Protein AF-A0A6C0DNZ9-F1 (afdb_monomer)

Foldseek 3Di:
DDPPDPDPDPVVVVVLLVVLLVVLVVVLVCLQPPDPDGDDPVVSVVSSVVSSVVVSVCVVCVVVVVVVVCVVVVVVVVCVVVVPPD

pLDDT: mean 88.67, std 10.15, range [45.88, 96.12]

Secondary structure (DSSP, 8-state):
---------HHHHHHHHHHHHHHHHHHHHHHHHS-SSPPPHHHHHHHHHHHHHHHHHHHHHHHHHHHHHHHHHHHHHHHHHHTTT-

Structure (mmCIF, N/CA/C/O backbone):
data_AF-A0A6C0DNZ9-F1
#
_entry.id   AF-A0A6C0DNZ9-F1
#
loop_
_atom_site.group_PDB
_atom_site.id
_atom_site.type_symbol
_atom_site.label_atom_id
_atom_site.label_alt_id
_atom_site.label_comp_id
_atom_site.label_asym_id
_atom_site.label_entity_id
_atom_site.label_seq_id
_atom_site.pdbx_PDB_ins_code
_atom_site.Cartn_x
_atom_site.Cartn_y
_atom_site.Cartn_z
_atom_site.occupancy
_atom_site.B_iso_or_equiv
_atom_site.auth_seq_id
_atom_site.auth_comp_id
_atom_site.auth_asym_id
_atom_site.auth_atom_id
_atom_site.pdbx_PDB_model_num
ATOM 1 N N . MET A 1 1 ? 14.986 -1.900 -34.335 1.00 45.88 1 MET A N 1
ATOM 2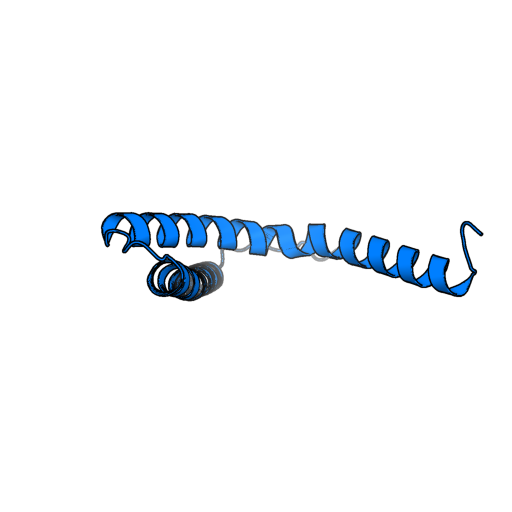 C CA . MET A 1 1 ? 15.096 -1.351 -32.968 1.00 45.88 1 MET A CA 1
ATOM 3 C C . MET A 1 1 ? 13.921 -0.396 -32.791 1.00 45.88 1 MET A C 1
ATOM 5 O O . MET A 1 1 ? 14.008 0.743 -33.228 1.00 45.88 1 MET A O 1
ATOM 9 N N . ASN A 1 2 ? 12.776 -0.882 -32.306 1.00 53.69 2 ASN A N 1
ATOM 10 C CA . ASN A 1 2 ? 11.601 -0.027 -32.118 1.00 53.69 2 ASN A CA 1
ATOM 11 C C . ASN A 1 2 ? 11.842 0.789 -30.849 1.00 53.69 2 ASN A C 1
ATOM 13 O O . ASN A 1 2 ? 11.876 0.226 -29.758 1.00 53.69 2 ASN A O 1
ATOM 17 N 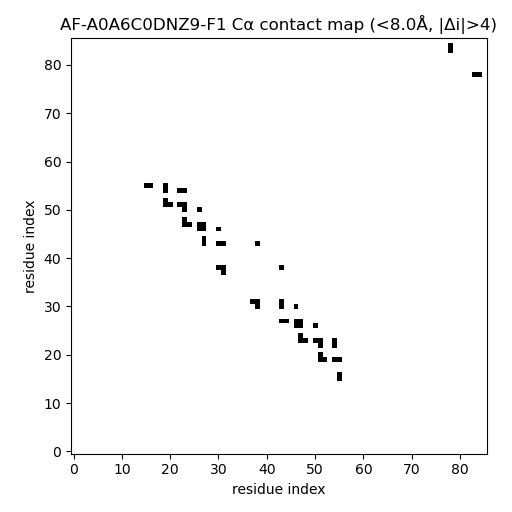N . GLN A 1 3 ? 12.113 2.082 -31.012 1.00 57.31 3 GLN A N 1
ATOM 18 C CA . GLN A 1 3 ? 12.301 2.993 -29.889 1.00 57.31 3 GLN A CA 1
ATOM 19 C C . GLN A 1 3 ? 10.967 3.095 -29.133 1.00 57.31 3 GLN A C 1
ATOM 21 O O . GLN A 1 3 ? 9.964 3.417 -29.775 1.00 57.31 3 GLN A O 1
ATOM 26 N N . PRO A 1 4 ? 10.904 2.817 -27.819 1.00 60.19 4 PRO A N 1
ATOM 27 C CA . PRO A 1 4 ? 9.692 3.060 -27.050 1.00 60.19 4 PRO A CA 1
ATOM 28 C C . PRO A 1 4 ? 9.403 4.563 -27.080 1.00 60.19 4 PRO A C 1
ATOM 30 O O . PRO A 1 4 ? 10.162 5.374 -26.549 1.00 60.19 4 PRO A O 1
ATOM 33 N N . THR A 1 5 ? 8.334 4.948 -27.771 1.00 65.50 5 THR A N 1
ATOM 34 C CA . THR A 1 5 ? 7.841 6.322 -27.766 1.00 65.50 5 THR A CA 1
ATOM 35 C C . THR A 1 5 ? 7.163 6.553 -26.422 1.00 65.50 5 THR A C 1
ATOM 37 O O . THR A 1 5 ? 6.035 6.117 -26.214 1.00 65.50 5 THR A O 1
ATOM 40 N N . TYR A 1 6 ? 7.864 7.199 -25.491 1.00 61.97 6 TYR A N 1
ATOM 41 C CA . TYR A 1 6 ? 7.287 7.639 -24.221 1.00 61.97 6 TYR A CA 1
ATOM 42 C C . TYR A 1 6 ? 6.388 8.850 -24.479 1.00 61.97 6 TYR A C 1
ATOM 44 O O . TYR A 1 6 ? 6.803 9.999 -24.332 1.00 61.97 6 TYR A O 1
ATOM 52 N N . SER A 1 7 ? 5.170 8.582 -24.940 1.00 73.69 7 SER A N 1
ATOM 53 C CA . SER A 1 7 ? 4.107 9.579 -24.948 1.00 73.69 7 SER A CA 1
ATOM 54 C C . SER A 1 7 ? 3.606 9.752 -23.518 1.00 73.69 7 SER A C 1
ATOM 56 O O . SER A 1 7 ? 3.372 8.772 -22.813 1.00 73.69 7 SER A O 1
ATOM 58 N N . PHE A 1 8 ? 3.452 10.996 -23.068 1.00 71.88 8 PHE A N 1
ATOM 59 C CA . PHE A 1 8 ? 2.700 11.264 -21.848 1.00 71.88 8 PHE A CA 1
ATOM 60 C C . PHE A 1 8 ? 1.221 11.031 -22.147 1.00 71.88 8 PHE A C 1
ATOM 62 O O . PHE A 1 8 ? 0.537 11.917 -22.656 1.00 71.88 8 PHE A O 1
ATOM 69 N N . ASP A 1 9 ? 0.730 9.836 -21.829 1.00 87.56 9 ASP A N 1
ATOM 70 C CA . ASP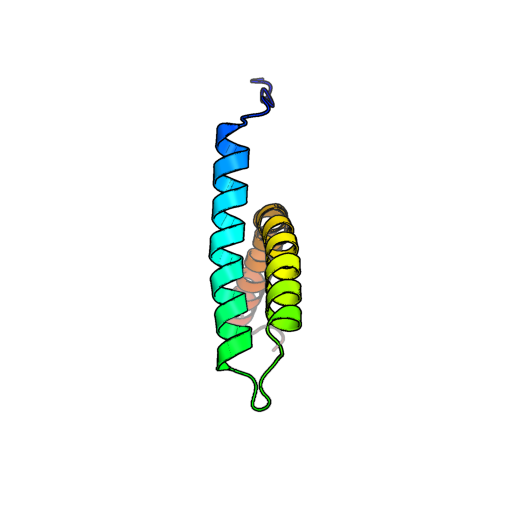 A 1 9 ? -0.682 9.506 -21.962 1.00 87.56 9 ASP A CA 1
ATOM 71 C C . ASP A 1 9 ? -1.453 9.979 -20.728 1.00 87.56 9 ASP A C 1
ATOM 73 O O . ASP A 1 9 ? -1.494 9.328 -19.682 1.00 87.56 9 ASP A O 1
ATOM 77 N N . IL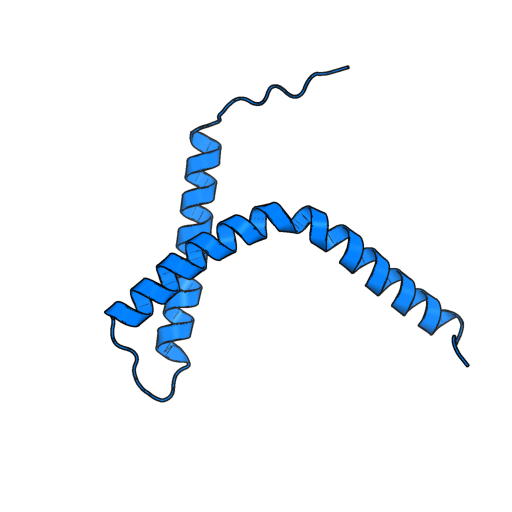E A 1 10 ? -2.104 11.138 -20.866 1.00 89.69 10 ILE A N 1
ATOM 78 C CA . ILE A 1 10 ? -2.977 11.720 -19.834 1.00 89.69 10 ILE A CA 1
ATOM 79 C C . ILE A 1 10 ? -4.039 10.705 -19.389 1.00 89.69 10 ILE A C 1
ATOM 81 O O . ILE A 1 10 ? -4.364 10.627 -18.206 1.00 89.69 10 ILE A O 1
ATOM 85 N N . TRP A 1 11 ? -4.543 9.889 -20.317 1.00 91.19 11 TRP A N 1
ATOM 86 C CA . TRP A 1 11 ? -5.509 8.836 -20.013 1.00 91.19 11 TRP A CA 1
ATOM 87 C C . TRP A 1 11 ? -4.954 7.771 -19.068 1.00 91.19 11 TRP A C 1
ATOM 89 O O . TRP A 1 11 ? -5.632 7.399 -18.112 1.00 91.19 11 TRP A O 1
ATOM 99 N N . GLU A 1 12 ? -3.718 7.319 -19.283 1.00 87.88 12 GLU A N 1
ATOM 100 C CA . GLU A 1 12 ? -3.076 6.352 -18.392 1.00 87.88 12 GLU A CA 1
ATOM 101 C C . GLU A 1 12 ? -2.837 6.968 -17.008 1.00 87.88 12 GLU A C 1
ATOM 103 O O . GLU A 1 12 ? -3.164 6.359 -15.988 1.00 87.88 12 GLU A O 1
ATOM 108 N N . ALA A 1 13 ? -2.345 8.210 -16.961 1.00 88.56 13 ALA A N 1
ATOM 109 C CA . ALA A 1 13 ? -2.122 8.924 -15.708 1.00 88.56 13 ALA A CA 1
ATOM 110 C C . ALA A 1 13 ? -3.414 9.064 -14.882 1.00 88.56 13 ALA A C 1
ATOM 112 O O . ALA A 1 13 ? -3.406 8.799 -13.680 1.00 88.56 13 ALA A O 1
ATOM 113 N N . LEU A 1 14 ? -4.538 9.411 -15.521 1.00 92.31 14 LEU A N 1
ATOM 114 C CA . LEU A 1 14 ? -5.844 9.506 -14.862 1.00 92.31 14 LEU A CA 1
ATOM 115 C C . LEU A 1 14 ? -6.310 8.161 -14.295 1.00 92.31 14 LEU A C 1
ATOM 117 O O . LEU A 1 14 ? -6.774 8.107 -13.155 1.00 92.31 14 LEU A O 1
ATOM 121 N N . ILE A 1 15 ? -6.155 7.071 -15.052 1.00 91.19 15 ILE A N 1
ATOM 122 C CA . ILE A 1 15 ? -6.519 5.722 -14.593 1.00 91.19 15 ILE A CA 1
ATOM 123 C C . ILE A 1 15 ? -5.685 5.329 -13.368 1.00 91.19 15 ILE A C 1
ATOM 125 O O . ILE A 1 15 ? -6.225 4.786 -12.404 1.00 91.19 15 ILE A O 1
ATOM 129 N N . ARG A 1 16 ? -4.384 5.640 -13.365 1.00 90.50 16 ARG A N 1
ATOM 130 C CA . ARG A 1 16 ? -3.486 5.350 -12.236 1.00 90.50 16 ARG A CA 1
ATOM 131 C C . ARG A 1 16 ? -3.843 6.167 -10.999 1.00 90.50 16 ARG A C 1
ATOM 133 O O . ARG A 1 16 ? -3.942 5.603 -9.915 1.00 90.50 16 ARG A O 1
ATOM 140 N N . ILE A 1 17 ? -4.126 7.460 -11.159 1.00 91.06 17 ILE A N 1
ATOM 141 C CA . ILE A 1 17 ? -4.596 8.317 -10.059 1.00 91.06 17 ILE A CA 1
ATOM 142 C C . ILE A 1 17 ? -5.886 7.754 -9.449 1.00 91.06 17 ILE A C 1
ATOM 144 O O . ILE A 1 17 ? -5.988 7.637 -8.228 1.00 91.06 17 ILE A O 1
ATOM 148 N N . LEU A 1 18 ? -6.853 7.360 -10.285 1.00 93.00 18 LEU A N 1
ATOM 149 C CA . LEU A 1 18 ? -8.111 6.782 -9.817 1.00 93.00 18 LEU A CA 1
ATOM 150 C C . LEU A 1 18 ? -7.892 5.445 -9.093 1.00 93.00 18 LEU A C 1
ATOM 152 O O . LEU A 1 18 ? -8.480 5.224 -8.035 1.00 93.00 18 LEU A O 1
ATOM 156 N N . LYS A 1 19 ? -7.017 4.579 -9.618 1.00 91.81 19 LYS A N 1
ATOM 157 C CA . LYS A 1 19 ? -6.638 3.306 -8.986 1.00 91.81 19 LYS A CA 1
ATOM 158 C C . LYS A 1 19 ? -6.125 3.526 -7.559 1.00 91.81 19 LYS A C 1
ATOM 160 O O . LYS A 1 19 ? -6.671 2.943 -6.625 1.00 91.81 19 LYS A O 1
ATOM 165 N N . TYR A 1 20 ? -5.140 4.404 -7.372 1.00 94.56 20 TYR A N 1
ATOM 166 C CA . TYR A 1 20 ? -4.538 4.633 -6.052 1.00 94.56 20 TYR A CA 1
ATOM 167 C C . TYR A 1 20 ? -5.498 5.328 -5.080 1.00 94.56 20 TYR A C 1
ATOM 169 O O . TYR A 1 20 ? -5.444 5.077 -3.877 1.00 94.56 20 TYR A O 1
ATOM 177 N N . ALA A 1 21 ? -6.415 6.162 -5.583 1.00 92.88 21 ALA A N 1
ATOM 178 C CA . ALA A 1 21 ? -7.474 6.749 -4.766 1.00 92.88 21 ALA A CA 1
ATOM 179 C C . ALA A 1 21 ? -8.423 5.673 -4.211 1.00 92.88 21 ALA A C 1
ATOM 181 O O . ALA A 1 21 ? -8.770 5.708 -3.032 1.00 92.88 21 ALA A O 1
ATOM 182 N N . ILE A 1 22 ? -8.804 4.688 -5.029 1.00 94.19 22 ILE A N 1
ATOM 183 C CA . ILE A 1 22 ? -9.656 3.571 -4.597 1.00 94.19 22 ILE A CA 1
ATOM 184 C C . ILE A 1 22 ? -8.927 2.693 -3.569 1.00 94.19 22 ILE A C 1
ATOM 186 O O . ILE A 1 22 ? -9.503 2.356 -2.536 1.00 94.19 22 ILE A O 1
ATOM 190 N N . GLU A 1 23 ? -7.655 2.365 -3.800 1.00 94.06 23 GLU A N 1
ATOM 191 C CA . GLU A 1 23 ? -6.836 1.591 -2.852 1.00 94.06 23 GLU A CA 1
ATOM 192 C C . GLU A 1 23 ? -6.687 2.316 -1.501 1.00 94.06 23 GLU A C 1
ATOM 194 O O . GLU A 1 23 ? -6.815 1.707 -0.436 1.00 94.06 23 GLU A O 1
ATOM 199 N N . ALA A 1 24 ? -6.506 3.638 -1.522 1.00 94.12 24 ALA A N 1
ATOM 200 C CA . ALA A 1 24 ? -6.422 4.459 -0.318 1.00 94.12 24 ALA A CA 1
ATOM 201 C C . ALA A 1 24 ? -7.734 4.517 0.482 1.00 94.12 24 ALA A C 1
ATOM 203 O O . ALA A 1 24 ? -7.692 4.585 1.711 1.00 94.12 24 ALA A O 1
ATOM 204 N N . ILE A 1 25 ? -8.899 4.431 -0.173 1.00 94.56 25 ILE A N 1
ATOM 205 C CA . ILE A 1 25 ? -10.200 4.340 0.516 1.00 94.56 25 ILE A CA 1
ATOM 206 C C . ILE A 1 25 ? -10.280 3.057 1.351 1.00 94.56 25 ILE A C 1
ATOM 208 O O . ILE A 1 25 ? -10.776 3.082 2.479 1.00 94.56 25 ILE A O 1
ATOM 212 N N . VAL A 1 26 ? -9.747 1.942 0.842 1.00 95.56 26 VAL A N 1
ATOM 213 C CA . VAL A 1 26 ? -9.693 0.679 1.596 1.00 95.56 26 VAL A CA 1
ATOM 214 C C . VAL A 1 26 ? -8.823 0.832 2.849 1.00 95.56 26 VAL A C 1
ATOM 216 O O . VAL A 1 26 ? -9.196 0.358 3.922 1.00 95.56 26 VAL A O 1
ATOM 219 N N . VAL A 1 27 ? -7.701 1.551 2.754 1.00 95.75 27 VAL A N 1
ATOM 220 C CA . VAL A 1 27 ? -6.832 1.835 3.912 1.00 95.75 27 VAL A CA 1
ATOM 221 C C . VAL A 1 27 ? -7.509 2.775 4.908 1.00 95.75 27 VAL A C 1
ATOM 223 O O . VAL A 1 27 ? -7.428 2.541 6.112 1.00 95.75 27 VAL A O 1
ATOM 226 N N . ALA A 1 28 ? -8.231 3.792 4.434 1.00 94.56 28 ALA A N 1
ATOM 227 C CA . ALA A 1 28 ? -9.019 4.679 5.288 1.00 94.56 28 ALA A CA 1
ATOM 228 C C . ALA A 1 28 ? -10.087 3.903 6.076 1.00 94.56 28 ALA A C 1
ATOM 230 O O . ALA A 1 28 ? -10.275 4.133 7.271 1.00 94.56 28 ALA A O 1
ATOM 231 N N . LEU A 1 29 ? -10.742 2.931 5.431 1.00 94.38 29 LEU A N 1
ATOM 232 C CA . LEU A 1 29 ? -11.696 2.036 6.083 1.00 94.38 29 LEU A CA 1
ATOM 233 C C . LEU A 1 29 ? -11.012 1.156 7.138 1.00 94.38 29 LEU A C 1
ATOM 235 O O . LEU A 1 29 ? -11.525 1.022 8.247 1.00 94.38 29 LEU A O 1
ATOM 239 N N . ALA A 1 30 ? -9.840 0.597 6.835 1.00 94.50 30 ALA A N 1
ATOM 240 C CA . ALA A 1 30 ? -9.066 -0.174 7.805 1.00 94.50 30 ALA A CA 1
ATOM 241 C C . ALA A 1 30 ? -8.664 0.681 9.022 1.00 94.50 30 ALA A C 1
ATOM 243 O O . ALA A 1 30 ? -8.821 0.242 10.162 1.00 94.50 30 ALA A O 1
ATOM 244 N N . ALA A 1 31 ? -8.228 1.922 8.791 1.00 93.69 31 ALA A N 1
ATOM 245 C CA . ALA A 1 31 ? -7.916 2.887 9.842 1.00 93.69 31 ALA A CA 1
ATOM 246 C C . ALA A 1 31 ? -9.151 3.291 10.664 1.00 93.69 31 ALA A C 1
ATOM 248 O O . ALA A 1 31 ? -9.016 3.640 11.828 1.00 93.69 31 ALA A O 1
ATOM 249 N N . TYR A 1 32 ? -10.357 3.214 10.102 1.00 91.19 32 TYR A N 1
ATOM 250 C CA . TYR A 1 32 ? -11.592 3.458 10.846 1.00 91.19 32 TYR A CA 1
ATOM 251 C C . TYR A 1 32 ? -12.039 2.251 11.689 1.00 91.19 32 TYR A C 1
ATOM 253 O O . TYR A 1 32 ? -12.507 2.425 12.812 1.00 91.19 32 TYR A O 1
ATOM 261 N N . VAL A 1 33 ? -11.908 1.029 11.158 1.00 92.69 33 VAL A N 1
ATOM 262 C CA . VAL A 1 33 ? -12.480 -0.193 11.757 1.00 92.69 33 VAL A CA 1
ATOM 263 C C . VAL A 1 33 ? -11.560 -0.850 12.791 1.00 92.69 33 VAL A C 1
ATOM 265 O O . VAL A 1 33 ? -12.042 -1.378 13.790 1.00 92.69 33 VAL A O 1
ATOM 268 N N . LEU A 1 34 ? -10.247 -0.860 12.558 1.00 92.25 34 LEU A N 1
ATOM 269 C CA . LEU A 1 34 ? -9.293 -1.613 13.381 1.00 92.25 34 LEU A CA 1
ATOM 270 C C . LEU A 1 34 ? -8.965 -1.010 14.761 1.00 92.25 34 LEU A C 1
ATOM 272 O O . LEU A 1 34 ? -8.753 -1.788 15.699 1.00 92.25 34 LEU A O 1
ATOM 276 N N . PRO A 1 35 ? -8.835 0.319 14.939 1.00 91.06 35 PRO A N 1
ATOM 277 C CA . PRO A 1 35 ? -8.286 0.843 16.177 1.00 91.06 35 PRO A CA 1
ATOM 278 C C . PRO A 1 35 ? -9.301 0.806 17.321 1.00 91.06 35 PRO A C 1
ATOM 280 O O . PRO A 1 35 ? -10.460 1.191 17.194 1.00 91.06 35 PRO A O 1
ATOM 283 N N . LYS A 1 36 ? -8.821 0.375 18.494 1.00 85.31 36 LYS A N 1
ATOM 284 C CA . LYS A 1 36 ? -9.609 0.327 19.737 1.00 85.31 36 LYS A CA 1
ATOM 285 C C . LYS A 1 36 ? -1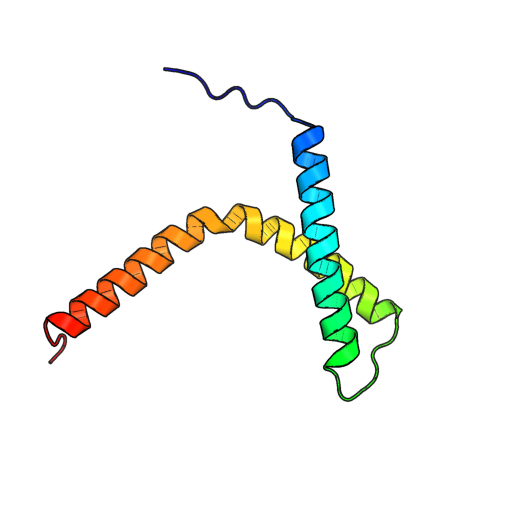0.001 1.720 20.243 1.00 85.31 36 LYS A C 1
ATOM 287 O O . LYS A 1 36 ? -11.003 1.858 20.936 1.00 85.31 36 LYS A O 1
ATOM 292 N N . GLN A 1 37 ? -9.200 2.735 19.913 1.00 86.06 37 GLN A N 1
ATOM 293 C CA . GLN A 1 37 ? -9.493 4.142 20.175 1.00 86.06 37 GLN A CA 1
ATOM 294 C C . GLN A 1 37 ? -9.877 4.814 18.862 1.00 86.06 37 GLN A C 1
ATOM 296 O O . GLN A 1 37 ? -9.172 4.662 17.867 1.00 86.06 37 GLN A O 1
ATOM 301 N N . LYS A 1 38 ? -10.998 5.542 18.853 1.00 84.19 38 LYS A N 1
ATOM 302 C CA . LYS A 1 38 ? -11.483 6.191 17.635 1.00 84.19 38 LYS A CA 1
ATOM 303 C C . LYS A 1 38 ? -10.517 7.296 17.216 1.00 84.19 38 LYS A C 1
ATOM 305 O O . LYS A 1 38 ? -10.319 8.246 17.967 1.00 84.19 38 LYS A O 1
ATOM 310 N N . LEU A 1 39 ? -9.960 7.160 16.017 1.00 88.06 39 LEU A N 1
ATOM 311 C CA . LEU A 1 39 ? -9.179 8.209 15.370 1.00 88.06 39 LEU A CA 1
ATOM 312 C C . LEU A 1 39 ? -10.095 9.358 14.943 1.00 88.06 39 LEU A C 1
ATOM 314 O O . LEU A 1 39 ? -11.256 9.148 14.567 1.00 88.06 39 LEU A O 1
ATOM 318 N N . GLN A 1 40 ? -9.573 10.578 14.985 1.00 92.94 40 GLN A N 1
ATOM 319 C CA . GLN A 1 40 ? -10.257 11.739 14.442 1.00 92.94 40 GLN A CA 1
ATOM 320 C C . GLN A 1 40 ? -10.314 11.649 12.917 1.00 92.94 40 GLN A C 1
ATOM 322 O O . GLN A 1 40 ? -9.420 11.117 12.260 1.00 92.94 40 GLN A O 1
ATOM 327 N N . PHE A 1 41 ? -11.354 12.241 12.332 1.00 89.62 41 PHE A N 1
ATOM 328 C CA . PHE A 1 41 ? -11.534 12.251 10.880 1.00 89.62 41 PHE A CA 1
ATOM 329 C C . PHE A 1 41 ? -10.316 12.842 10.148 1.00 89.62 41 PHE A C 1
ATOM 331 O O . PHE A 1 41 ? -9.898 12.308 9.126 1.00 89.62 41 PHE A O 1
ATOM 338 N N . ASN A 1 42 ? -9.686 13.875 10.718 1.00 93.06 42 ASN A N 1
ATOM 339 C CA . ASN A 1 42 ? -8.468 14.486 10.176 1.00 93.06 42 ASN A CA 1
ATOM 340 C C . ASN A 1 42 ? -7.288 13.503 10.099 1.00 93.06 42 ASN A C 1
ATOM 342 O O . ASN A 1 42 ? -6.536 13.523 9.128 1.00 93.06 42 ASN A O 1
ATOM 346 N N . GLU A 1 43 ? -7.132 12.627 11.094 1.00 92.69 43 GLU A N 1
ATOM 347 C CA . GLU A 1 43 ? -6.064 11.622 11.115 1.00 92.69 43 GLU A CA 1
ATOM 348 C C . GLU A 1 43 ? -6.307 10.558 10.044 1.00 92.69 43 GLU A C 1
ATOM 350 O O . GLU A 1 43 ? -5.392 10.196 9.308 1.00 92.69 43 GLU A O 1
ATOM 355 N N . ILE A 1 44 ? -7.559 10.117 9.894 1.00 93.69 44 ILE A N 1
ATOM 356 C CA . ILE A 1 44 ? -7.957 9.146 8.866 1.00 93.69 44 ILE A CA 1
ATOM 357 C C . ILE A 1 44 ? -7.699 9.711 7.462 1.00 93.69 44 ILE A C 1
ATOM 359 O O . ILE A 1 44 ? -7.169 9.000 6.609 1.00 93.69 44 ILE A O 1
ATOM 363 N N . TRP A 1 45 ? -7.992 10.995 7.221 1.00 93.81 45 TRP A N 1
ATOM 364 C CA . TRP A 1 45 ? -7.666 11.652 5.950 1.00 93.81 45 TRP A CA 1
ATOM 365 C C . TRP A 1 45 ? -6.169 11.731 5.680 1.00 93.81 45 TRP A C 1
ATOM 367 O O . TRP A 1 45 ? -5.746 11.477 4.552 1.00 93.81 45 TRP A O 1
ATOM 377 N N . MET A 1 46 ? -5.359 12.048 6.693 1.00 95.75 46 MET A N 1
ATOM 378 C CA . MET A 1 46 ? -3.903 12.052 6.536 1.00 95.75 46 MET A CA 1
ATOM 379 C C . MET A 1 46 ? -3.368 10.654 6.210 1.00 95.75 46 MET A C 1
ATOM 381 O O . MET A 1 46 ? -2.526 10.516 5.320 1.00 95.75 46 MET A O 1
ATOM 385 N N . ILE A 1 47 ? -3.884 9.610 6.866 1.00 95.81 47 ILE A N 1
ATOM 386 C CA . ILE A 1 47 ? -3.538 8.214 6.564 1.00 95.81 47 ILE A CA 1
ATOM 387 C C . ILE A 1 47 ? -3.933 7.856 5.126 1.00 95.81 47 ILE A C 1
ATOM 389 O O . ILE A 1 47 ? -3.123 7.302 4.391 1.00 95.81 47 ILE A O 1
ATOM 393 N N . ALA A 1 48 ? -5.143 8.206 4.689 1.00 95.44 48 ALA A N 1
ATOM 394 C CA . ALA A 1 48 ? -5.604 7.925 3.330 1.00 95.44 48 ALA A CA 1
ATOM 395 C C . ALA A 1 48 ? -4.730 8.617 2.268 1.00 95.44 48 ALA A C 1
ATOM 397 O O . ALA A 1 48 ? -4.304 7.989 1.300 1.00 95.44 48 ALA A O 1
ATOM 398 N N . LEU A 1 49 ? -4.410 9.900 2.464 1.00 95.25 49 LEU A N 1
ATOM 399 C CA . LEU A 1 49 ? -3.604 10.678 1.521 1.00 95.25 49 LEU A CA 1
ATOM 400 C C . LEU A 1 49 ? -2.163 10.156 1.431 1.00 95.25 49 LEU A C 1
ATOM 402 O O . LEU A 1 49 ? -1.620 9.992 0.339 1.00 95.25 49 LEU A O 1
ATOM 406 N N . THR A 1 50 ? -1.550 9.850 2.574 1.00 95.88 50 THR A N 1
ATOM 407 C CA . THR A 1 50 ? -0.207 9.251 2.611 1.00 95.88 50 THR A CA 1
ATOM 408 C C . THR A 1 50 ? -0.190 7.851 1.998 1.00 95.88 50 THR A C 1
ATOM 410 O O . THR A 1 50 ? 0.736 7.531 1.252 1.00 95.88 50 THR A O 1
ATOM 413 N N . ALA A 1 51 ? -1.232 7.046 2.225 1.00 96.12 51 ALA A N 1
ATOM 414 C CA . ALA A 1 51 ? -1.384 5.730 1.613 1.00 96.12 51 ALA A CA 1
ATOM 415 C C . ALA A 1 51 ? -1.523 5.806 0.086 1.00 96.12 51 ALA A C 1
ATOM 417 O O . ALA A 1 51 ? -0.891 5.018 -0.610 1.00 96.12 51 ALA A O 1
ATOM 418 N N . ALA A 1 52 ? -2.270 6.778 -0.449 1.00 95.50 52 ALA A N 1
ATOM 419 C CA . ALA A 1 52 ? -2.377 6.993 -1.895 1.00 95.50 52 ALA A CA 1
ATOM 420 C C . ALA A 1 52 ? -1.005 7.277 -2.535 1.00 95.50 52 ALA A C 1
ATOM 422 O O . ALA A 1 52 ? -0.655 6.690 -3.561 1.00 95.50 52 ALA A O 1
ATOM 423 N N . CYS A 1 53 ? -0.193 8.129 -1.898 1.00 94.69 53 CYS A N 1
ATOM 424 C CA . CYS A 1 53 ? 1.184 8.380 -2.329 1.00 94.69 53 CYS A CA 1
ATOM 425 C C . CYS A 1 53 ? 2.051 7.116 -2.246 1.00 94.69 53 CYS A C 1
ATOM 427 O O . CYS A 1 53 ? 2.808 6.826 -3.172 1.00 94.69 53 CYS A O 1
ATOM 429 N N . LEU A 1 54 ? 1.930 6.344 -1.162 1.00 95.25 54 LEU A N 1
ATOM 430 C CA . LEU A 1 54 ? 2.700 5.117 -0.973 1.00 95.25 54 LEU A CA 1
ATOM 431 C C . LEU A 1 54 ? 2.343 4.043 -2.011 1.00 95.25 54 LEU A C 1
ATOM 433 O O . LEU A 1 54 ? 3.245 3.431 -2.578 1.00 95.25 54 LEU A O 1
ATOM 437 N N . PHE A 1 55 ? 1.058 3.837 -2.304 1.00 94.06 55 PHE A N 1
ATOM 438 C CA . PHE A 1 55 ? 0.622 2.864 -3.307 1.00 94.06 55 PHE A CA 1
ATOM 439 C C . PHE A 1 55 ? 1.044 3.240 -4.723 1.00 94.06 55 PHE A C 1
ATOM 441 O O . PHE A 1 55 ? 1.463 2.364 -5.476 1.00 94.06 55 PHE A O 1
ATOM 448 N N . SER A 1 56 ? 1.055 4.534 -5.052 1.00 93.25 56 SER A N 1
ATOM 449 C CA . SER A 1 56 ? 1.628 5.014 -6.313 1.00 93.25 56 SER A CA 1
ATOM 450 C C . SER A 1 56 ? 3.099 4.607 -6.463 1.00 93.25 56 SER A C 1
ATOM 452 O O . SER A 1 56 ? 3.515 4.104 -7.508 1.00 93.25 56 SER A O 1
ATOM 454 N N . ILE A 1 57 ? 3.886 4.741 -5.391 1.00 92.94 57 ILE A N 1
ATOM 455 C CA . ILE A 1 57 ? 5.287 4.304 -5.373 1.00 92.94 57 ILE A CA 1
ATOM 456 C C . ILE A 1 57 ? 5.382 2.773 -5.459 1.00 92.94 57 ILE A C 1
ATOM 458 O O . ILE A 1 57 ? 6.195 2.249 -6.218 1.00 92.94 57 ILE A O 1
ATOM 462 N N . PHE A 1 58 ? 4.557 2.031 -4.719 1.00 92.06 58 PHE A N 1
ATOM 463 C CA . PHE A 1 58 ? 4.583 0.565 -4.730 1.00 92.06 58 PHE A CA 1
ATOM 464 C C . PHE A 1 58 ? 4.209 -0.034 -6.086 1.00 92.06 58 PHE A C 1
ATOM 466 O O . PHE A 1 58 ? 4.807 -1.035 -6.479 1.00 92.06 58 PHE A O 1
ATOM 473 N N . ASP A 1 59 ? 3.294 0.583 -6.832 1.00 89.94 59 ASP A N 1
ATOM 474 C CA . ASP A 1 59 ? 2.953 0.156 -8.191 1.00 89.94 59 ASP A CA 1
ATOM 475 C C . ASP A 1 59 ? 4.175 0.251 -9.121 1.00 89.94 59 ASP A C 1
ATOM 477 O O . ASP A 1 59 ? 4.480 -0.696 -9.849 1.00 89.94 59 ASP A O 1
ATOM 481 N N . LEU A 1 60 ? 4.953 1.334 -9.004 1.00 90.06 60 LEU A N 1
ATOM 482 C CA . LEU A 1 60 ? 6.192 1.543 -9.763 1.00 90.06 60 LEU A CA 1
ATOM 483 C C . LEU A 1 60 ? 7.314 0.573 -9.366 1.00 90.06 60 LEU A C 1
ATOM 485 O O . LEU A 1 60 ? 8.106 0.165 -10.216 1.00 90.06 60 LEU A O 1
ATOM 489 N N . LEU A 1 61 ? 7.396 0.203 -8.086 1.00 91.56 61 LEU A N 1
ATOM 490 C CA . LEU A 1 61 ? 8.429 -0.699 -7.563 1.00 91.56 61 LEU A CA 1
ATOM 491 C C . LEU A 1 61 ? 8.064 -2.186 -7.693 1.00 91.56 61 LEU A C 1
ATOM 493 O O . LEU A 1 61 ? 8.938 -3.048 -7.598 1.00 91.56 61 LEU A O 1
ATOM 497 N N . SER A 1 62 ? 6.795 -2.513 -7.942 1.00 90.12 62 SER A N 1
ATOM 498 C CA . SER A 1 62 ? 6.322 -3.894 -8.066 1.00 90.12 62 SER A CA 1
ATOM 499 C C . SER A 1 62 ? 7.145 -4.785 -9.023 1.00 90.12 62 SER A C 1
ATOM 501 O O . SER A 1 62 ? 7.467 -5.911 -8.620 1.00 90.12 62 SER A O 1
ATOM 503 N N . PRO A 1 63 ? 7.587 -4.345 -10.225 1.00 88.81 63 PRO A N 1
ATOM 504 C CA . PRO A 1 63 ? 8.395 -5.194 -11.102 1.00 88.81 63 PRO A CA 1
ATOM 505 C C . PRO A 1 63 ? 9.800 -5.479 -10.555 1.00 88.81 63 PRO A C 1
ATOM 507 O O . PRO A 1 63 ? 10.280 -6.607 -10.686 1.00 88.81 63 PRO A O 1
ATOM 510 N N . SER A 1 64 ? 10.458 -4.501 -9.922 1.00 88.75 64 SER A N 1
ATOM 511 C CA . SER A 1 64 ? 11.824 -4.681 -9.409 1.00 88.75 64 SER A CA 1
ATOM 512 C C . SER A 1 64 ? 11.853 -5.612 -8.195 1.00 88.75 64 SER A C 1
ATOM 514 O O . SER A 1 64 ? 12.741 -6.458 -8.082 1.00 88.75 64 SER A O 1
ATOM 516 N N . ILE A 1 65 ? 10.836 -5.533 -7.333 1.00 89.62 65 ILE A N 1
ATOM 517 C CA . ILE A 1 65 ? 10.703 -6.383 -6.143 1.00 89.62 65 ILE A CA 1
ATOM 518 C C . ILE A 1 65 ? 10.289 -7.815 -6.526 1.00 89.62 65 ILE A C 1
ATOM 520 O O . ILE A 1 65 ? 10.763 -8.784 -5.926 1.00 89.62 65 ILE A O 1
ATOM 524 N N . SER A 1 66 ? 9.448 -7.984 -7.556 1.00 89.94 66 SER A N 1
ATOM 525 C CA . SER A 1 66 ? 8.945 -9.304 -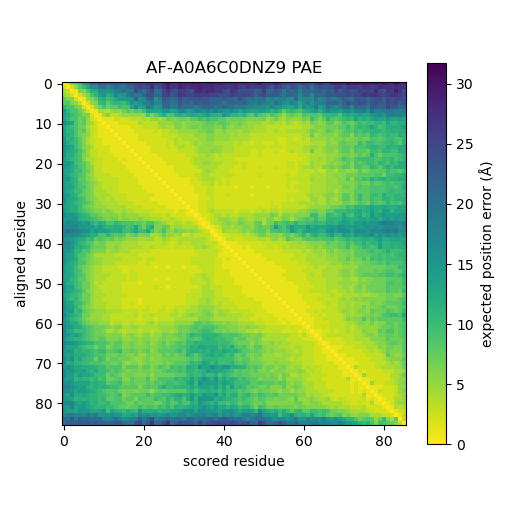7.972 1.00 89.94 66 SER A CA 1
ATOM 526 C C . SER A 1 66 ? 10.056 -10.257 -8.428 1.00 89.94 66 SER A C 1
ATOM 528 O O . SER A 1 66 ? 10.004 -11.452 -8.130 1.00 89.94 66 SER A O 1
ATOM 530 N 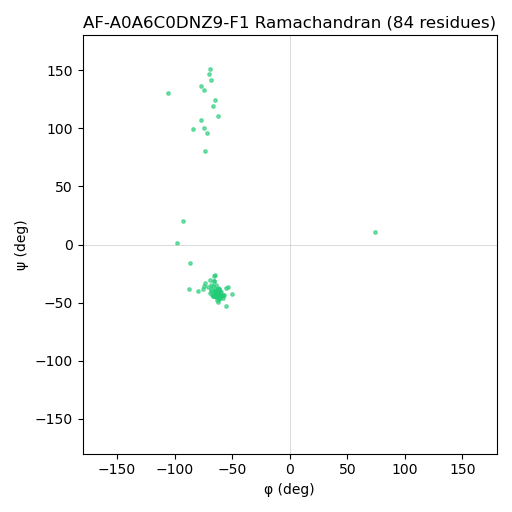N . ALA A 1 67 ? 11.084 -9.746 -9.112 1.00 90.06 67 ALA A N 1
ATOM 531 C CA . ALA A 1 67 ? 12.200 -10.562 -9.589 1.00 90.06 67 ALA A CA 1
ATOM 532 C C . ALA A 1 67 ? 12.981 -11.207 -8.429 1.00 90.06 67 ALA A C 1
ATOM 534 O O . ALA A 1 67 ? 13.177 -12.425 -8.421 1.00 90.06 67 ALA A O 1
ATOM 535 N N . GLY A 1 68 ? 13.356 -10.416 -7.419 1.00 90.75 68 GLY A N 1
ATOM 536 C CA . GL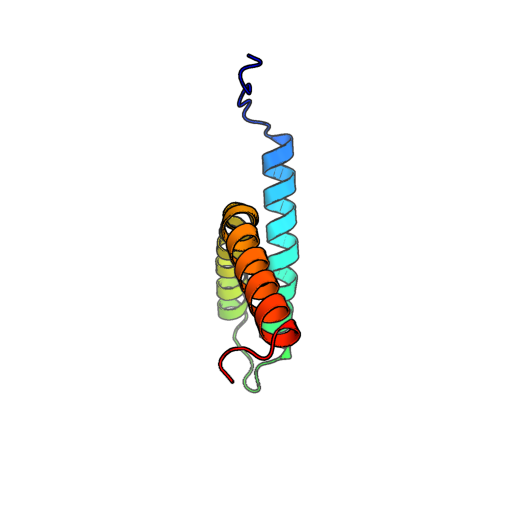Y A 1 68 ? 14.046 -10.914 -6.226 1.00 90.75 68 GLY A CA 1
ATOM 537 C C . GLY A 1 68 ? 13.181 -11.872 -5.403 1.00 90.75 68 GLY A C 1
ATOM 538 O O . GLY A 1 68 ? 13.662 -12.916 -4.965 1.00 90.75 68 GLY A O 1
ATOM 539 N N . ALA A 1 69 ? 11.882 -11.584 -5.264 1.00 92.44 69 ALA A N 1
ATOM 540 C CA . ALA A 1 69 ? 10.946 -12.462 -4.560 1.00 92.44 69 ALA A CA 1
ATOM 541 C C . ALA A 1 69 ? 10.859 -13.857 -5.204 1.00 92.44 69 ALA A C 1
ATOM 543 O O . ALA A 1 69 ? 10.923 -14.871 -4.508 1.00 92.44 69 ALA A O 1
ATOM 544 N N . ARG A 1 70 ? 10.778 -13.930 -6.540 1.00 92.81 70 ARG A N 1
ATOM 545 C CA . ARG A 1 70 ? 10.769 -15.206 -7.276 1.00 92.81 70 ARG A CA 1
ATOM 546 C C . ARG A 1 70 ? 12.083 -15.966 -7.128 1.00 92.81 70 ARG A C 1
ATOM 548 O O . ARG A 1 70 ? 12.049 -17.180 -6.959 1.00 92.81 70 ARG A O 1
ATOM 555 N N . GLN A 1 71 ? 13.221 -15.273 -7.162 1.00 93.50 71 GLN A N 1
ATOM 556 C CA . GLN A 1 71 ? 14.532 -15.895 -6.953 1.00 93.50 71 GLN A CA 1
ATOM 557 C C . GLN A 1 71 ? 14.670 -16.467 -5.538 1.00 93.50 71 GLN A C 1
ATOM 559 O O . GLN A 1 71 ? 15.084 -17.612 -5.392 1.00 93.50 71 GLN A O 1
ATOM 564 N N . GLY A 1 72 ? 14.266 -15.718 -4.507 1.00 92.38 72 GLY A N 1
ATOM 565 C CA . GLY A 1 72 ? 14.299 -16.185 -3.120 1.00 92.38 72 GLY A CA 1
ATOM 566 C C . GLY A 1 72 ? 13.396 -17.398 -2.883 1.00 92.38 72 GLY A C 1
ATOM 567 O O . GLY A 1 72 ? 13.831 -18.384 -2.290 1.00 92.38 72 GLY A O 1
ATOM 568 N N . VAL A 1 73 ? 12.164 -17.371 -3.406 1.00 93.31 73 VAL A N 1
ATOM 569 C CA . VAL A 1 73 ? 11.231 -18.508 -3.319 1.00 93.31 73 VAL A CA 1
ATOM 570 C C . VAL A 1 73 ? 11.740 -19.709 -4.120 1.00 93.31 73 VAL A C 1
ATOM 572 O O . VAL A 1 73 ? 11.677 -20.831 -3.626 1.00 93.31 73 VAL A O 1
ATOM 575 N N . GLY A 1 74 ? 12.278 -19.496 -5.324 1.00 92.88 74 GLY A N 1
ATOM 576 C CA . GLY A 1 74 ? 12.840 -20.557 -6.163 1.00 92.88 74 GLY A CA 1
ATOM 577 C C . GLY A 1 74 ? 14.063 -21.226 -5.533 1.00 92.88 74 GLY A C 1
ATOM 578 O O . GLY A 1 74 ? 14.144 -22.452 -5.508 1.00 92.88 74 GLY A O 1
ATOM 579 N N . LEU A 1 75 ? 14.971 -20.437 -4.954 1.00 94.12 75 LEU A N 1
ATOM 580 C CA . LEU A 1 75 ? 16.120 -20.941 -4.203 1.00 94.12 75 LEU A CA 1
ATOM 581 C C . LEU A 1 75 ? 15.671 -21.722 -2.963 1.00 94.12 75 LEU A C 1
ATOM 583 O O . LEU A 1 75 ? 16.121 -22.843 -2.750 1.00 94.12 75 LEU A O 1
ATOM 587 N N . GLY A 1 76 ? 14.749 -21.160 -2.174 1.00 92.94 76 GLY A N 1
ATOM 588 C CA . GLY A 1 76 ? 14.223 -21.808 -0.972 1.00 92.94 76 GLY A CA 1
ATOM 589 C C . GLY A 1 76 ? 13.492 -23.120 -1.274 1.00 92.94 76 GLY A C 1
ATOM 590 O O . GLY A 1 76 ? 13.683 -24.113 -0.571 1.00 92.94 76 GLY A O 1
ATOM 591 N N . ALA A 1 77 ? 12.703 -23.157 -2.350 1.00 93.56 77 ALA A N 1
ATOM 592 C CA . ALA A 1 77 ? 12.072 -24.380 -2.832 1.00 93.56 77 ALA A CA 1
ATOM 593 C C . ALA A 1 77 ? 13.118 -25.408 -3.296 1.00 93.56 77 ALA A C 1
ATOM 595 O O . ALA A 1 77 ? 13.031 -26.572 -2.913 1.00 93.56 77 ALA A O 1
ATOM 596 N N . GLY A 1 78 ? 14.134 -24.984 -4.053 1.00 91.69 78 GLY A N 1
ATOM 597 C CA . GLY A 1 78 ? 15.229 -25.844 -4.509 1.00 91.69 78 GLY A CA 1
ATOM 598 C C . GLY A 1 78 ? 16.031 -26.455 -3.358 1.00 91.69 78 GLY A C 1
ATOM 599 O O . GLY A 1 78 ? 16.243 -27.664 -3.339 1.00 91.69 78 GLY A O 1
ATOM 600 N N . PHE A 1 79 ? 16.405 -25.659 -2.353 1.00 94.25 79 PHE A N 1
ATOM 601 C CA . PHE A 1 79 ? 17.113 -26.140 -1.161 1.00 94.25 79 PHE A CA 1
ATOM 602 C C . PHE A 1 79 ? 16.307 -27.160 -0.365 1.00 94.25 79 PHE A C 1
ATOM 604 O O . PHE A 1 79 ? 16.861 -28.166 0.074 1.00 94.25 79 PHE A O 1
ATOM 611 N N . ARG A 1 80 ? 14.988 -26.968 -0.261 1.00 90.69 80 ARG A N 1
ATOM 612 C CA . ARG A 1 80 ? 14.105 -27.950 0.3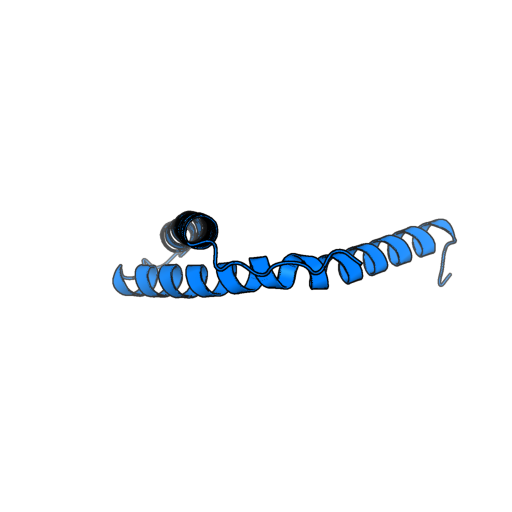72 1.00 90.69 80 ARG A CA 1
ATOM 613 C C . ARG A 1 80 ? 14.030 -29.274 -0.398 1.00 90.69 80 ARG A C 1
ATOM 615 O O . ARG A 1 80 ? 13.850 -30.307 0.235 1.00 90.69 80 ARG A O 1
ATOM 622 N N . LEU A 1 81 ? 14.170 -29.263 -1.727 1.00 91.94 81 LEU A N 1
ATOM 623 C CA . LEU A 1 81 ? 14.167 -30.483 -2.547 1.00 91.94 81 LEU A CA 1
ATOM 624 C C . LEU A 1 81 ? 15.460 -31.298 -2.413 1.00 91.94 81 LEU A C 1
ATOM 626 O O . LEU A 1 81 ? 15.405 -32.520 -2.497 1.00 91.94 81 LEU A O 1
ATOM 630 N N . VAL A 1 82 ? 16.605 -30.640 -2.205 1.00 92.44 82 VAL A N 1
ATOM 631 C CA . VAL A 1 82 ? 17.916 -31.310 -2.097 1.00 92.44 82 VAL A CA 1
ATOM 632 C C . VAL A 1 82 ? 18.380 -31.538 -0.654 1.00 92.44 82 VAL A C 1
ATOM 634 O O . VAL A 1 82 ? 19.470 -32.057 -0.448 1.00 92.44 82 VAL A O 1
ATOM 637 N N . GLY A 1 83 ? 17.578 -31.158 0.345 1.00 87.88 83 GLY A N 1
ATOM 638 C CA . GLY A 1 83 ? 17.905 -31.344 1.765 1.00 87.88 83 GLY A CA 1
ATOM 639 C C . GLY A 1 83 ? 18.970 -30.387 2.320 1.00 87.88 83 GLY A C 1
ATOM 640 O O . GLY A 1 83 ? 19.415 -30.569 3.447 1.00 87.88 83 GLY A O 1
ATOM 641 N N . PHE A 1 84 ? 19.356 -29.349 1.575 1.00 84.44 84 PHE A N 1
ATOM 642 C CA . PHE A 1 84 ? 20.366 -28.374 1.999 1.00 84.44 84 PHE A CA 1
ATOM 643 C C . PHE A 1 84 ? 19.857 -27.497 3.164 1.00 84.44 84 PHE A C 1
ATOM 645 O O . PHE A 1 84 ? 18.694 -27.077 3.125 1.00 84.44 84 PHE A O 1
ATOM 652 N N . PRO A 1 85 ? 20.691 -27.132 4.165 1.00 74.88 85 PRO A N 1
ATOM 653 C CA . PRO A 1 85 ? 22.133 -27.395 4.318 1.00 74.88 85 PRO A CA 1
ATOM 654 C C . PRO A 1 85 ? 22.487 -28.665 5.119 1.00 74.88 85 PRO A C 1
ATOM 656 O O . PRO A 1 85 ? 23.591 -28.730 5.658 1.00 74.88 85 PRO A O 1
ATOM 659 N N . GLY A 1 86 ? 21.555 -29.616 5.256 1.00 63.97 86 GLY A N 1
ATOM 660 C CA . GLY A 1 86 ? 21.788 -30.885 5.955 1.00 63.97 86 GLY A CA 1
ATOM 661 C C . GLY A 1 86 ? 22.835 -31.765 5.285 1.00 63.97 86 GLY A C 1
ATOM 662 O O . GLY A 1 86 ? 22.924 -31.732 4.036 1.00 63.97 86 GLY A O 1
#

Mean predicted aligned error: 7.44 Å

Organism: NCBI:txid1070528

Radius of gyration: 20.0 Å; Cα contacts (8 Å, |Δi|>4): 31; chains: 1; bounding box: 35×46×53 Å

Nearest PDB structures (foldseek):
  5n9j-assembly1_U  TM=5.307E-01  e=9.735E+00  Schizosaccharomyces pombe

Solvent-accessible surface area (backbone atoms only — not comparable to full-atom values): 5003 Å² total; per-residue (Å²): 134,86,76,84,77,85,69,88,52,64,69,60,54,51,53,51,55,53,50,27,52,53,56,13,51,56,51,31,50,48,59,65,69,70,52,94,63,86,71,53,72,70,56,40,49,51,51,20,55,53,41,25,57,49,47,54,51,48,63,72,44,45,68,69,52,48,56,54,52,51,51,53,52,50,49,56,52,50,31,65,74,72,49,56,94,109

Sequence (86 aa):
MNQPTYSFDIWEALIRILKYAIEAIVVALAAYVLPKQKLQFNEIWMIALTAACLFSIFDLLSPSISAGARQGVGLGAGFRLVGFPG